Protein AF-X1MID1-F1 (afdb_monomer_lite)

pLDDT: mean 94.44, std 7.12, range [42.91, 98.56]

Foldseek 3Di:
DAEDFPPPQLDPVNLLVVLVVVLVVPLLDAEEYEWDDDDDPDPGHIDDVVSLVSSQVSNVVRHLHYAYPPDQDFVRHWHADSPPRHTAWTDGPPDIDGDAADPQCAGNPPRHRRDDD

Structure (mmCIF, N/CA/C/O backbone):
data_AF-X1MID1-F1
#
_entry.id   AF-X1MID1-F1
#
loop_
_atom_site.group_PDB
_atom_site.id
_atom_site.type_symbol
_atom_site.label_atom_id
_atom_site.label_alt_id
_atom_site.label_comp_id
_atom_site.label_asym_id
_atom_site.label_entity_id
_atom_site.label_seq_id
_atom_site.pdbx_PDB_ins_code
_atom_site.Cartn_x
_atom_site.Cartn_y
_atom_site.Cartn_z
_atom_site.occupancy
_atom_site.B_iso_or_equiv
_atom_site.auth_seq_id
_atom_site.auth_comp_id
_atom_site.auth_asym_id
_atom_site.auth_atom_id
_atom_site.pdbx_PDB_model_num
ATOM 1 N N . THR A 1 1 ? 8.766 -0.268 3.692 1.00 94.06 1 THR A N 1
ATOM 2 C CA . THR A 1 1 ? 8.713 0.202 2.290 1.00 94.06 1 THR A CA 1
ATOM 3 C C . THR A 1 1 ? 9.323 -0.839 1.385 1.00 94.06 1 THR A C 1
ATOM 5 O O . THR A 1 1 ? 10.327 -1.419 1.770 1.00 94.06 1 THR A O 1
ATOM 8 N N . ASN A 1 2 ? 8.741 -1.056 0.209 1.00 97.38 2 ASN A N 1
ATOM 9 C CA . ASN A 1 2 ? 9.242 -1.931 -0.845 1.00 97.38 2 ASN A CA 1
ATOM 10 C C . ASN A 1 2 ? 9.371 -1.116 -2.149 1.00 97.38 2 ASN A C 1
ATOM 12 O O . ASN A 1 2 ? 8.435 -0.425 -2.550 1.00 97.38 2 A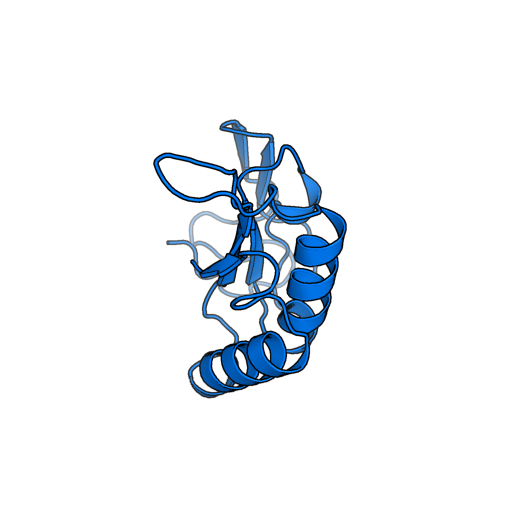SN A O 1
ATOM 16 N N . LEU A 1 3 ? 10.558 -1.121 -2.757 1.00 97.69 3 LEU A N 1
ATOM 17 C CA . LEU A 1 3 ? 10.821 -0.478 -4.046 1.00 97.69 3 LEU A CA 1
ATOM 18 C C . LEU A 1 3 ? 10.507 -1.492 -5.148 1.00 97.69 3 LEU A C 1
ATOM 20 O O . LEU A 1 3 ? 11.142 -2.543 -5.180 1.00 97.69 3 LEU A O 1
ATOM 24 N N . ILE A 1 4 ? 9.561 -1.179 -6.032 1.00 98.25 4 ILE A N 1
ATOM 25 C CA . ILE A 1 4 ? 9.169 -2.081 -7.123 1.00 98.25 4 ILE A CA 1
ATOM 26 C C . ILE A 1 4 ? 10.029 -1.774 -8.343 1.00 98.25 4 ILE A C 1
ATOM 28 O O . ILE A 1 4 ? 9.978 -0.650 -8.837 1.00 98.25 4 ILE A O 1
ATOM 32 N N . ILE A 1 5 ? 10.784 -2.750 -8.838 1.00 97.94 5 ILE A N 1
ATOM 33 C CA . ILE A 1 5 ? 11.696 -2.649 -9.978 1.00 97.94 5 ILE A CA 1
ATOM 34 C C . ILE A 1 5 ? 11.223 -3.620 -11.073 1.00 97.94 5 ILE A C 1
ATOM 36 O O . ILE A 1 5 ? 11.121 -4.821 -10.805 1.00 97.94 5 ILE A O 1
ATOM 40 N N . PRO A 1 6 ? 10.962 -3.134 -12.303 1.00 97.88 6 PRO A N 1
ATOM 41 C CA . PRO A 1 6 ? 10.461 -3.975 -13.385 1.00 97.88 6 PRO A CA 1
ATOM 42 C C . PRO A 1 6 ? 11.355 -5.174 -13.696 1.00 97.88 6 PRO A C 1
ATOM 44 O O . PRO A 1 6 ? 12.566 -5.022 -13.867 1.00 97.88 6 PRO A O 1
ATOM 47 N N . GLY A 1 7 ? 10.744 -6.353 -13.801 1.00 96.81 7 GLY A N 1
ATOM 48 C CA . GLY A 1 7 ? 11.410 -7.612 -14.124 1.00 96.81 7 GLY A CA 1
ATOM 49 C C . GLY A 1 7 ? 12.254 -8.205 -12.994 1.00 96.81 7 GLY A C 1
ATOM 50 O O . GLY A 1 7 ? 12.855 -9.254 -13.211 1.00 96.81 7 GLY A O 1
ATOM 51 N N . LEU A 1 8 ? 12.325 -7.558 -11.823 1.00 97.12 8 LEU A N 1
ATOM 52 C CA . LEU A 1 8 ? 13.073 -8.064 -10.668 1.00 97.12 8 LEU A CA 1
ATOM 53 C C . LEU A 1 8 ? 12.162 -8.485 -9.521 1.00 97.12 8 LEU A C 1
ATOM 55 O O . LEU A 1 8 ? 12.356 -9.574 -9.004 1.00 97.12 8 LEU A O 1
ATOM 59 N N . ASN A 1 9 ? 11.222 -7.624 -9.118 1.00 97.50 9 ASN A N 1
ATOM 60 C CA . ASN A 1 9 ? 10.335 -7.892 -7.981 1.00 97.50 9 ASN A CA 1
ATOM 61 C C . ASN A 1 9 ? 8.892 -7.397 -8.172 1.00 97.50 9 ASN A C 1
ATOM 63 O O . ASN A 1 9 ? 8.179 -7.112 -7.208 1.00 97.50 9 ASN A O 1
ATOM 67 N N . ASP A 1 10 ? 8.467 -7.238 -9.426 1.00 97.94 10 ASP A N 1
ATOM 68 C CA . ASP A 1 10 ? 7.147 -6.725 -9.793 1.00 97.94 10 ASP A CA 1
ATOM 69 C C . ASP A 1 10 ? 6.165 -7.810 -10.260 1.00 97.94 10 ASP A C 1
ATOM 71 O O . ASP A 1 10 ? 5.074 -7.495 -10.744 1.00 97.94 10 ASP A O 1
ATOM 75 N N . SER A 1 11 ? 6.532 -9.086 -10.102 1.00 98.19 11 SER A N 1
ATOM 76 C CA . SER A 1 11 ? 5.645 -10.201 -10.420 1.00 98.19 11 SER A CA 1
ATOM 77 C C . SER A 1 11 ? 4.495 -10.299 -9.413 1.00 98.19 11 SER A C 1
ATOM 79 O O . SER A 1 11 ? 4.666 -10.073 -8.213 1.00 98.19 11 SER A O 1
ATOM 81 N N . GLU A 1 12 ? 3.300 -10.673 -9.882 1.00 97.81 12 GLU A N 1
ATOM 82 C CA . GLU A 1 12 ? 2.148 -10.849 -8.987 1.00 97.81 12 GLU A CA 1
ATOM 83 C C . GLU A 1 12 ? 2.401 -11.929 -7.930 1.00 97.81 12 GLU A C 1
ATOM 85 O O . GLU A 1 12 ? 1.941 -11.786 -6.798 1.00 97.81 12 GLU A O 1
ATOM 90 N N . GLN A 1 13 ? 3.139 -12.989 -8.275 1.00 98.19 13 GLN A N 1
ATOM 91 C CA . GLN A 1 13 ? 3.494 -14.055 -7.340 1.00 98.19 13 GLN A CA 1
ATOM 92 C C . GLN A 1 13 ? 4.324 -13.510 -6.174 1.00 98.19 13 GLN A C 1
ATOM 94 O O . GLN A 1 13 ? 3.935 -13.667 -5.021 1.00 98.19 13 GLN A O 1
ATOM 99 N N . GLU A 1 14 ? 5.420 -12.817 -6.467 1.00 98.19 14 GLU A N 1
ATOM 100 C CA . GLU A 1 14 ? 6.337 -12.310 -5.445 1.00 98.19 14 GLU A CA 1
ATOM 101 C C . GLU A 1 14 ? 5.682 -11.236 -4.568 1.00 98.19 14 GLU A C 1
ATOM 103 O O . GLU A 1 14 ? 5.856 -11.218 -3.348 1.00 98.19 14 GLU A O 1
ATOM 108 N N . ILE A 1 15 ? 4.839 -10.384 -5.165 1.00 98.50 15 ILE A N 1
ATOM 109 C CA . ILE A 1 15 ? 4.030 -9.422 -4.410 1.00 98.50 15 ILE A CA 1
ATOM 110 C C . ILE A 1 15 ? 3.071 -10.159 -3.467 1.00 98.50 15 ILE A C 1
ATOM 112 O O . ILE A 1 15 ? 2.952 -9.766 -2.305 1.00 98.50 15 ILE A O 1
ATOM 116 N N . ASN A 1 16 ? 2.390 -11.214 -3.929 1.00 98.50 16 ASN A N 1
ATOM 117 C CA . ASN A 1 16 ? 1.495 -11.996 -3.074 1.00 98.50 16 ASN A CA 1
ATOM 118 C C . ASN A 1 16 ? 2.252 -12.658 -1.922 1.00 98.50 16 ASN A C 1
ATOM 120 O O . ASN A 1 16 ? 1.822 -12.506 -0.783 1.00 98.50 16 ASN A O 1
ATOM 124 N N . GLU A 1 17 ? 3.381 -13.312 -2.196 1.00 98.50 17 GLU A N 1
ATOM 125 C CA . GLU A 1 17 ? 4.214 -13.967 -1.182 1.00 98.50 17 GLU A CA 1
ATOM 126 C C . GLU A 1 17 ? 4.687 -12.972 -0.111 1.00 98.50 17 GLU A C 1
ATOM 128 O O . GLU A 1 17 ? 4.538 -13.223 1.089 1.00 98.50 17 GLU A O 1
ATOM 133 N N . MET A 1 18 ? 5.174 -11.796 -0.526 1.00 98.44 18 MET A N 1
ATOM 134 C CA . MET A 1 18 ? 5.578 -10.735 0.398 1.00 98.44 18 MET A CA 1
ATOM 135 C C . MET A 1 18 ? 4.395 -10.237 1.241 1.00 98.44 18 MET A C 1
ATOM 137 O O . MET A 1 18 ? 4.519 -10.078 2.457 1.00 98.44 18 MET A O 1
ATOM 141 N N . VAL A 1 19 ? 3.246 -9.967 0.615 1.00 98.50 19 VAL A N 1
ATOM 142 C CA . VAL A 1 19 ? 2.051 -9.472 1.314 1.00 98.50 19 VAL A CA 1
ATOM 143 C C . VAL A 1 19 ? 1.509 -10.524 2.280 1.00 98.50 19 VAL A C 1
ATOM 145 O O . VAL A 1 19 ? 1.121 -10.168 3.392 1.00 98.50 19 VAL A O 1
ATOM 148 N N . ASP A 1 20 ? 1.491 -11.799 1.890 1.00 98.56 20 ASP A N 1
ATOM 149 C CA . ASP A 1 20 ? 1.060 -12.906 2.743 1.00 98.56 20 ASP A CA 1
ATOM 150 C C . ASP A 1 20 ? 1.925 -12.992 3.989 1.00 98.56 20 ASP A C 1
ATOM 152 O O . ASP A 1 20 ? 1.395 -12.976 5.104 1.00 98.56 20 ASP A O 1
ATOM 156 N N . TRP A 1 21 ? 3.246 -12.955 3.811 1.00 98.44 21 TRP A N 1
ATOM 157 C CA . TRP A 1 21 ? 4.183 -12.936 4.922 1.00 98.44 21 TRP A CA 1
ATOM 158 C C . TRP A 1 21 ? 3.944 -11.744 5.861 1.00 98.44 21 TRP A C 1
ATOM 160 O O . TRP A 1 21 ? 3.771 -11.951 7.062 1.00 98.44 21 TRP A O 1
ATOM 170 N N . ILE A 1 22 ? 3.829 -10.513 5.345 1.00 98.19 22 ILE A N 1
ATOM 171 C CA . ILE A 1 22 ? 3.568 -9.322 6.180 1.00 98.19 22 ILE A CA 1
ATOM 172 C C . ILE A 1 22 ? 2.230 -9.455 6.918 1.00 98.19 22 ILE A C 1
ATOM 174 O O . ILE A 1 22 ? 2.149 -9.199 8.121 1.00 98.19 22 ILE A O 1
ATOM 178 N N . SER A 1 23 ? 1.178 -9.878 6.215 1.00 97.81 23 SER A N 1
ATOM 179 C CA . SER A 1 23 ? -0.165 -9.998 6.788 1.00 97.81 23 SER A CA 1
ATOM 180 C C . SER A 1 23 ? -0.257 -11.077 7.869 1.00 97.81 23 SER A C 1
ATOM 182 O O . SER A 1 23 ? -1.064 -10.937 8.790 1.00 97.81 23 SER A O 1
ATOM 184 N N . SER A 1 24 ? 0.596 -12.107 7.794 1.00 98.25 24 SER A N 1
ATOM 185 C CA . SER A 1 24 ? 0.721 -13.140 8.825 1.00 98.25 24 SER A CA 1
ATOM 186 C C . SER A 1 24 ? 1.283 -12.599 10.144 1.00 98.25 24 SER A C 1
ATOM 188 O O . SER A 1 24 ? 0.950 -13.121 11.204 1.00 98.25 24 SER A O 1
ATOM 190 N N . LEU A 1 25 ? 2.089 -11.530 10.089 1.00 97.75 25 LEU A N 1
ATOM 191 C CA . LEU A 1 25 ? 2.652 -10.879 11.273 1.00 97.75 25 LEU A CA 1
ATOM 192 C C . LEU A 1 25 ? 1.631 -9.935 11.910 1.00 97.75 25 LEU A C 1
ATOM 194 O O . LEU A 1 25 ? 1.407 -9.980 13.117 1.00 97.75 25 LEU A O 1
ATOM 198 N N . SER A 1 26 ? 1.020 -9.065 11.103 1.00 96.00 26 SER A N 1
ATOM 199 C CA . SER A 1 26 ? -0.129 -8.249 11.499 1.00 96.00 26 SER A CA 1
ATOM 200 C C . SER A 1 26 ? -0.706 -7.495 10.300 1.00 96.00 26 SER A C 1
ATOM 202 O O . SER A 1 26 ? 0.017 -6.894 9.506 1.00 96.00 26 SER A O 1
ATOM 204 N N . LYS A 1 27 ? -2.041 -7.430 10.225 1.00 94.94 27 LYS A N 1
ATOM 205 C CA . LYS A 1 27 ? -2.768 -6.644 9.211 1.00 94.94 27 LYS A CA 1
ATOM 206 C C . LYS A 1 27 ? -2.664 -5.128 9.419 1.00 94.94 27 LYS A C 1
ATOM 208 O O . LYS A 1 27 ? -3.057 -4.370 8.529 1.00 94.94 27 LYS A O 1
ATOM 213 N N . ASP A 1 28 ? -2.174 -4.693 10.581 1.00 93.81 28 ASP A N 1
ATOM 214 C CA . ASP A 1 28 ? -1.993 -3.281 10.935 1.00 93.81 28 ASP A CA 1
ATOM 215 C C . ASP A 1 28 ? -0.643 -2.715 10.469 1.00 93.81 28 ASP A C 1
ATOM 217 O O . ASP A 1 28 ? -0.451 -1.501 10.520 1.00 93.81 28 ASP A O 1
ATOM 221 N N . ILE A 1 29 ? 0.285 -3.561 10.001 1.00 94.94 29 ILE A N 1
ATOM 222 C CA 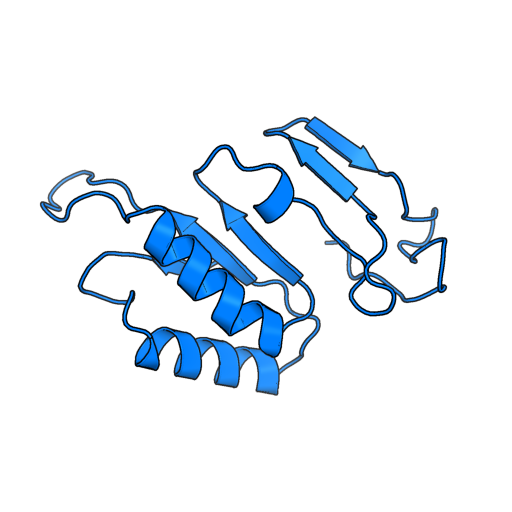. ILE A 1 29 ? 1.583 -3.113 9.483 1.00 94.94 29 ILE A CA 1
ATOM 223 C C . ILE A 1 29 ? 1.354 -2.305 8.195 1.00 94.94 29 ILE A C 1
ATOM 225 O O . ILE A 1 29 ? 0.812 -2.845 7.226 1.00 94.94 29 ILE A O 1
ATOM 229 N N . PRO A 1 30 ? 1.773 -1.026 8.140 1.00 94.69 30 PRO A N 1
ATOM 230 C CA . PRO A 1 30 ? 1.637 -0.233 6.931 1.00 94.69 30 PRO A CA 1
ATOM 231 C C . PRO A 1 30 ? 2.653 -0.671 5.873 1.00 94.69 30 PRO A C 1
ATOM 233 O O . PRO A 1 30 ? 3.854 -0.775 6.139 1.00 94.69 30 PRO A O 1
ATOM 236 N N . LEU A 1 31 ? 2.183 -0.859 4.641 1.00 97.12 31 LEU A N 1
ATOM 237 C CA . LEU A 1 31 ? 3.034 -1.162 3.494 1.00 97.12 31 LEU A CA 1
ATOM 238 C C . LEU A 1 31 ? 3.071 0.020 2.523 1.00 97.12 31 LEU A C 1
ATOM 240 O O . LEU A 1 31 ? 2.045 0.504 2.059 1.00 97.12 31 LEU A O 1
ATOM 244 N N . HIS A 1 32 ? 4.278 0.468 2.191 1.00 96.94 32 HIS A N 1
ATOM 245 C CA . HIS A 1 32 ? 4.516 1.458 1.142 1.00 96.94 32 HIS A CA 1
ATOM 246 C C . HIS A 1 32 ? 5.182 0.789 -0.054 1.00 96.94 32 HIS A C 1
ATOM 248 O O . HIS A 1 32 ? 6.293 0.274 0.097 1.00 96.94 32 HIS A O 1
ATOM 254 N N . PHE A 1 33 ? 4.554 0.875 -1.224 1.00 98.25 33 PHE A N 1
ATOM 255 C CA . PHE A 1 33 ? 5.193 0.604 -2.508 1.00 98.25 33 PHE A CA 1
ATOM 256 C C . PHE A 1 33 ? 5.786 1.893 -3.062 1.00 98.25 33 PHE A C 1
ATOM 258 O O . PHE A 1 33 ? 5.119 2.924 -3.109 1.00 98.25 33 PHE A O 1
ATOM 265 N N . SER A 1 34 ? 7.046 1.854 -3.472 1.00 97.56 34 SER A N 1
ATOM 266 C CA . SER A 1 34 ? 7.743 3.010 -4.023 1.00 97.56 34 SER A CA 1
ATOM 267 C C . SER A 1 34 ? 8.067 2.790 -5.493 1.00 97.56 34 SER A C 1
ATOM 269 O O . SER A 1 34 ? 8.556 1.724 -5.875 1.00 97.56 34 SER A O 1
ATOM 271 N N . ARG A 1 35 ? 7.810 3.811 -6.314 1.00 97.81 35 ARG A N 1
ATOM 272 C CA . ARG A 1 35 ? 8.184 3.818 -7.728 1.00 97.81 35 ARG A CA 1
ATOM 273 C C . ARG A 1 35 ? 9.699 3.890 -7.892 1.00 97.81 35 ARG A C 1
ATOM 275 O O . ARG A 1 35 ? 10.342 4.799 -7.359 1.00 97.81 35 ARG A O 1
ATOM 282 N N . TYR A 1 36 ? 10.238 2.975 -8.689 1.00 97.94 36 TYR A N 1
ATOM 283 C CA . TYR A 1 36 ? 11.612 3.035 -9.160 1.00 97.94 36 TYR A CA 1
ATOM 284 C C . TYR A 1 36 ? 11.749 3.949 -10.385 1.00 97.94 36 TYR A C 1
ATOM 286 O O . TYR A 1 36 ? 10.868 4.015 -11.247 1.00 97.94 36 TYR A O 1
ATOM 294 N N . PHE A 1 37 ? 12.896 4.621 -10.464 1.00 96.94 37 PHE A N 1
ATOM 295 C CA . PHE A 1 37 ? 13.359 5.378 -11.620 1.00 96.94 37 PHE A CA 1
ATOM 296 C C . PHE A 1 37 ? 14.767 4.910 -11.980 1.00 96.94 37 PHE A C 1
ATOM 298 O O . PHE A 1 37 ? 15.584 4.701 -11.083 1.00 96.94 37 PHE A O 1
ATOM 305 N N . SER A 1 38 ? 15.051 4.791 -13.279 1.00 93.94 38 SER A N 1
ATOM 306 C CA . SER A 1 38 ? 16.389 4.457 -13.776 1.00 93.94 38 SER A CA 1
ATOM 307 C C . SER A 1 38 ? 17.413 5.429 -13.199 1.00 93.94 38 SER A C 1
ATOM 309 O O . SER A 1 38 ? 17.282 6.644 -13.357 1.00 93.94 38 SER A O 1
ATOM 311 N N . CYS A 1 39 ? 18.426 4.907 -12.515 1.00 90.88 39 CYS A N 1
ATOM 312 C CA . CYS A 1 39 ? 19.487 5.718 -11.939 1.00 90.88 39 CYS A CA 1
ATOM 313 C C . CYS A 1 39 ? 20.823 4.971 -11.938 1.00 90.88 39 CYS A C 1
ATOM 315 O O . CYS A 1 39 ? 20.881 3.738 -11.928 1.00 90.88 39 CYS A O 1
ATOM 317 N N . TYR A 1 40 ? 21.910 5.745 -11.930 1.00 90.56 40 TYR A N 1
ATOM 318 C CA . TYR A 1 40 ? 23.281 5.243 -11.895 1.00 90.56 40 TYR A CA 1
ATOM 319 C C . TYR A 1 40 ? 23.602 4.276 -13.053 1.00 90.56 40 TYR A C 1
ATOM 321 O O . TYR A 1 40 ? 23.579 4.688 -14.207 1.00 90.56 40 TYR A O 1
ATOM 329 N N . LYS A 1 41 ? 23.935 3.014 -12.754 1.00 93.50 41 LYS A N 1
ATOM 330 C CA . LYS A 1 41 ? 24.340 1.976 -13.721 1.00 93.50 41 LYS A CA 1
ATOM 331 C C . LYS A 1 41 ? 23.198 1.032 -14.119 1.00 93.50 41 LYS A C 1
ATOM 333 O O . LYS A 1 41 ? 23.444 0.015 -14.761 1.00 93.50 41 LYS A O 1
ATOM 338 N N . MET A 1 42 ? 21.970 1.322 -13.696 1.00 94.50 42 MET A N 1
ATOM 339 C CA . MET A 1 42 ? 20.805 0.505 -14.026 1.00 94.50 42 MET A CA 1
ATOM 340 C C . MET A 1 42 ? 20.155 1.010 -15.315 1.00 94.50 42 MET A C 1
ATOM 342 O O . MET A 1 42 ? 19.873 2.200 -15.431 1.00 94.50 42 MET A O 1
ATOM 346 N N . ASN A 1 43 ? 19.872 0.082 -16.233 1.00 94.75 43 ASN A N 1
ATOM 347 C CA . ASN A 1 43 ? 19.235 0.351 -17.531 1.00 94.75 43 ASN A CA 1
ATOM 348 C C . ASN A 1 43 ? 17.765 -0.111 -17.584 1.00 94.75 43 ASN A C 1
ATOM 350 O O . ASN A 1 43 ? 17.168 -0.185 -18.656 1.00 94.75 43 ASN A O 1
ATOM 354 N N . ILE A 1 44 ? 17.187 -0.469 -16.434 1.00 96.69 44 ILE A N 1
ATOM 355 C CA . ILE A 1 44 ? 15.777 -0.849 -16.328 1.00 96.69 44 ILE A CA 1
ATOM 356 C C . ILE A 1 44 ? 14.943 0.434 -16.365 1.00 96.69 44 ILE A C 1
ATOM 358 O O . ILE A 1 44 ? 15.237 1.402 -15.665 1.00 96.69 44 ILE A O 1
ATOM 362 N N . SER A 1 45 ?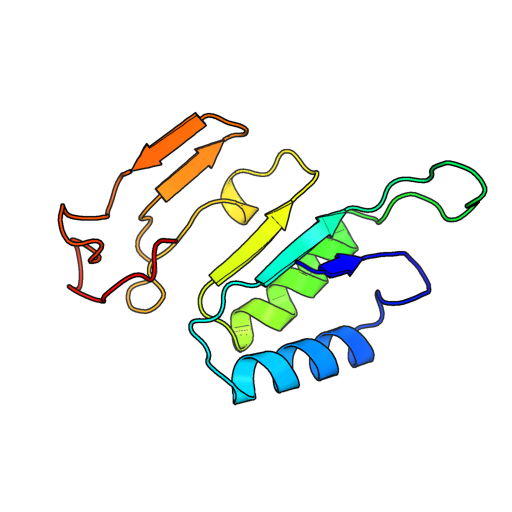 13.893 0.451 -17.184 1.00 96.62 45 SER A N 1
ATOM 363 C CA . SER A 1 45 ? 12.983 1.598 -17.252 1.00 96.62 45 SER A CA 1
ATOM 364 C C . SER A 1 45 ? 12.279 1.842 -15.913 1.00 96.62 45 SER A C 1
ATOM 366 O O . SER A 1 45 ? 12.125 0.939 -15.094 1.00 96.62 45 SER A O 1
ATOM 368 N N . ALA A 1 46 ? 11.825 3.077 -15.687 1.00 97.69 46 ALA A N 1
ATOM 369 C CA . ALA A 1 46 ? 11.044 3.402 -14.496 1.00 97.69 46 ALA A CA 1
ATOM 370 C C . ALA A 1 46 ? 9.799 2.506 -14.386 1.00 97.69 46 ALA A C 1
ATOM 372 O O . ALA A 1 46 ? 9.170 2.181 -15.396 1.00 97.69 46 ALA A O 1
ATOM 373 N N . THR A 1 47 ? 9.400 2.169 -13.160 1.00 98.25 47 THR A N 1
ATOM 374 C CA . THR A 1 47 ? 8.233 1.308 -12.928 1.00 98.25 47 THR A CA 1
ATOM 375 C C . THR A 1 47 ? 6.982 1.953 -13.507 1.00 98.25 47 THR A C 1
ATOM 377 O O . THR A 1 47 ? 6.711 3.127 -13.201 1.00 98.25 47 THR A O 1
ATOM 380 N N . PRO A 1 48 ? 6.199 1.230 -14.323 1.00 97.69 48 PRO A N 1
ATOM 381 C CA . PRO A 1 48 ? 4.892 1.699 -14.749 1.00 97.69 48 PRO A CA 1
ATOM 382 C C . PRO A 1 48 ? 3.999 1.965 -13.535 1.00 97.69 48 PRO A C 1
ATOM 384 O O . PRO A 1 48 ? 3.960 1.180 -12.589 1.00 97.69 48 PRO A O 1
ATOM 387 N N . ILE A 1 49 ? 3.248 3.067 -13.562 1.00 97.38 49 ILE A N 1
ATOM 388 C CA . ILE A 1 49 ? 2.341 3.418 -12.457 1.00 97.38 49 ILE A CA 1
ATOM 389 C C . ILE A 1 49 ? 1.268 2.330 -12.277 1.00 97.38 49 ILE A C 1
ATOM 391 O O . ILE A 1 49 ? 0.937 1.966 -11.154 1.00 97.38 49 ILE A O 1
ATOM 395 N N . SER A 1 50 ? 0.811 1.724 -13.377 1.00 97.62 50 SER A N 1
ATOM 396 C CA . SER A 1 50 ? -0.120 0.591 -13.361 1.00 97.62 50 SER A CA 1
ATOM 397 C C . SER A 1 50 ? 0.388 -0.601 -12.548 1.00 97.62 50 SER A C 1
ATOM 399 O O . SER A 1 50 ? -0.408 -1.279 -11.907 1.00 97.62 50 SER A O 1
ATOM 401 N N . THR A 1 51 ? 1.699 -0.860 -12.542 1.00 98.12 51 THR A N 1
ATOM 402 C CA . THR A 1 51 ? 2.300 -1.936 -11.740 1.00 98.12 51 THR A CA 1
ATOM 403 C C . THR A 1 51 ? 2.178 -1.636 -10.246 1.00 98.12 51 THR A C 1
ATOM 405 O O . THR A 1 51 ? 1.852 -2.523 -9.463 1.00 98.12 51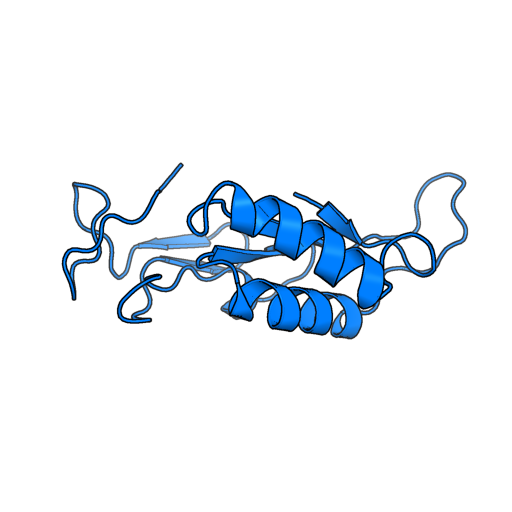 THR A O 1
ATOM 408 N N . LEU A 1 52 ? 2.354 -0.372 -9.846 1.00 98.25 52 LEU A N 1
ATOM 409 C CA . LEU A 1 52 ? 2.174 0.051 -8.454 1.00 98.25 52 LEU A CA 1
ATOM 410 C C . LEU A 1 52 ? 0.713 -0.056 -8.009 1.00 98.25 52 LEU A C 1
ATOM 412 O O . LEU A 1 52 ? 0.455 -0.481 -6.885 1.00 98.25 52 LEU A O 1
ATOM 416 N N . TYR A 1 53 ? -0.237 0.299 -8.880 1.00 97.50 53 TYR A N 1
ATOM 417 C CA . TYR A 1 53 ? -1.662 0.132 -8.589 1.00 97.50 53 TYR A CA 1
ATOM 418 C C . TYR A 1 53 ? -2.035 -1.336 -8.412 1.00 97.50 53 TYR A C 1
ATOM 420 O O . TYR A 1 53 ? -2.633 -1.680 -7.399 1.00 97.50 53 TYR A O 1
ATOM 428 N N . LYS A 1 54 ? -1.567 -2.225 -9.295 1.00 98.06 54 LYS A N 1
ATOM 429 C CA . LYS A 1 54 ? -1.756 -3.674 -9.122 1.00 98.06 54 LYS A CA 1
ATOM 430 C C . LYS A 1 54 ? -1.185 -4.180 -7.795 1.00 98.06 54 LYS A C 1
ATOM 432 O O . LYS A 1 54 ? -1.857 -4.921 -7.082 1.00 98.06 54 LYS A O 1
ATOM 437 N N . ALA A 1 55 ? 0.025 -3.750 -7.433 1.00 98.31 55 ALA A N 1
ATOM 438 C CA . ALA A 1 55 ? 0.640 -4.118 -6.159 1.00 98.31 55 ALA A CA 1
ATOM 439 C C . ALA A 1 55 ? -0.193 -3.633 -4.958 1.00 98.31 55 ALA A C 1
ATOM 441 O O . ALA A 1 55 ? -0.431 -4.389 -4.011 1.00 98.31 55 ALA A O 1
ATOM 442 N N . ARG A 1 56 ? -0.690 -2.388 -5.020 1.00 97.88 56 ARG A N 1
ATOM 443 C CA . ARG A 1 56 ? -1.588 -1.813 -4.011 1.00 97.88 56 ARG A CA 1
ATOM 444 C C . ARG A 1 56 ? -2.879 -2.622 -3.892 1.00 97.88 56 ARG A C 1
ATOM 446 O O . ARG A 1 56 ? -3.241 -2.981 -2.775 1.00 97.88 56 ARG A O 1
ATOM 453 N N . ASP A 1 57 ? -3.522 -2.957 -5.006 1.00 97.69 57 ASP A N 1
ATOM 454 C CA . ASP A 1 57 ? -4.784 -3.706 -5.032 1.00 97.69 57 ASP A CA 1
ATOM 455 C C . ASP A 1 57 ? -4.634 -5.111 -4.436 1.00 97.69 57 ASP A C 1
ATOM 457 O O . ASP A 1 57 ? -5.514 -5.584 -3.714 1.00 97.69 57 ASP A O 1
ATOM 461 N N . ILE A 1 58 ? -3.512 -5.788 -4.701 1.00 98.19 58 ILE A N 1
ATOM 462 C CA . ILE A 1 58 ? -3.188 -7.082 -4.083 1.00 98.19 58 ILE A CA 1
ATOM 463 C C . ILE A 1 58 ? -3.040 -6.915 -2.567 1.00 98.19 58 ILE A C 1
ATOM 465 O O . ILE A 1 58 ? -3.668 -7.642 -1.794 1.00 98.19 58 ILE A O 1
ATOM 469 N N . ALA A 1 59 ? -2.248 -5.936 -2.131 1.00 98.06 59 ALA A N 1
ATOM 470 C CA . ALA A 1 59 ? -1.951 -5.730 -0.720 1.00 98.06 59 ALA A CA 1
ATOM 471 C C . ALA A 1 59 ? -3.167 -5.271 0.100 1.00 98.06 59 ALA A C 1
ATOM 473 O O . ALA A 1 59 ? -3.350 -5.732 1.227 1.00 98.06 59 ALA A O 1
ATOM 474 N N . GLN A 1 60 ? -4.036 -4.417 -0.451 1.00 96.44 60 GLN A N 1
ATOM 475 C CA . GLN A 1 60 ? -5.225 -3.898 0.244 1.00 96.44 60 GLN A CA 1
ATOM 476 C C . GLN A 1 60 ? -6.262 -4.978 0.578 1.00 96.44 60 GLN A C 1
ATOM 478 O O . GLN A 1 60 ? -7.088 -4.784 1.469 1.00 96.44 60 GLN A O 1
ATOM 483 N N . LYS A 1 61 ? -6.202 -6.140 -0.083 1.00 96.94 61 LYS A N 1
ATOM 484 C CA . LYS A 1 61 ? -7.034 -7.303 0.263 1.00 96.94 61 LYS A CA 1
ATOM 485 C C . LYS A 1 61 ? -6.622 -7.945 1.591 1.00 96.94 61 LYS A C 1
ATOM 487 O O . LYS A 1 61 ? -7.426 -8.651 2.194 1.00 96.94 61 LYS A O 1
ATOM 492 N N . LYS A 1 62 ? -5.379 -7.731 2.039 1.00 97.50 62 LYS A N 1
ATOM 493 C CA . LYS A 1 62 ? -4.777 -8.432 3.188 1.00 97.50 62 LYS A CA 1
ATOM 494 C C . LYS A 1 62 ? -4.296 -7.483 4.294 1.00 97.50 62 LYS A C 1
ATOM 496 O O . LYS A 1 62 ? -4.284 -7.877 5.458 1.00 97.50 62 LYS A O 1
ATOM 501 N N . LEU A 1 63 ? -3.961 -6.236 3.958 1.00 96.81 63 LEU A N 1
ATOM 502 C CA . LEU A 1 63 ? -3.448 -5.209 4.871 1.00 96.81 63 LEU A CA 1
ATOM 503 C C . LEU A 1 63 ? -4.396 -4.007 4.949 1.00 96.81 63 LEU A C 1
ATOM 505 O O . LEU A 1 63 ? -5.004 -3.612 3.955 1.00 96.81 63 LEU A O 1
ATOM 509 N N . LYS A 1 64 ? -4.500 -3.389 6.133 1.00 94.81 64 LYS A N 1
ATOM 510 C CA . LYS A 1 64 ? -5.387 -2.232 6.350 1.00 94.81 64 LYS A CA 1
ATOM 511 C C . LYS A 1 64 ? -4.845 -0.936 5.737 1.00 94.81 64 LYS A C 1
ATOM 513 O O . LYS A 1 64 ? -5.637 -0.090 5.327 1.00 94.81 64 LYS A O 1
ATOM 518 N N . TYR A 1 65 ? -3.520 -0.779 5.685 1.00 95.50 65 TYR A N 1
ATOM 519 C CA . TYR A 1 65 ? -2.856 0.464 5.289 1.00 95.50 65 TYR A CA 1
ATOM 520 C C . TYR A 1 65 ? -1.814 0.193 4.206 1.00 95.50 65 TYR A C 1
ATOM 522 O O . TYR A 1 65 ? -0.748 -0.361 4.475 1.00 95.50 65 TYR A O 1
ATOM 530 N N . VAL A 1 66 ? -2.127 0.593 2.975 1.00 96.75 66 VAL A N 1
ATOM 531 C CA . VAL A 1 66 ? -1.254 0.396 1.815 1.00 96.75 66 VAL A CA 1
ATOM 532 C C . VAL A 1 66 ? -1.175 1.685 1.019 1.00 96.75 66 VAL A C 1
ATOM 534 O O . VAL A 1 66 ? -2.208 2.255 0.657 1.00 96.75 66 VAL A O 1
ATOM 537 N N . TYR A 1 67 ? 0.047 2.108 0.721 1.00 96.50 67 TYR A N 1
ATOM 538 C CA . TYR A 1 67 ? 0.322 3.390 0.093 1.00 96.50 67 TYR A CA 1
ATOM 539 C C . TYR A 1 67 ? 1.242 3.254 -1.118 1.00 96.50 67 TYR A C 1
ATOM 541 O O . TYR A 1 67 ? 2.068 2.339 -1.181 1.00 96.50 67 TYR A O 1
ATOM 549 N N . VAL A 1 68 ? 1.143 4.209 -2.046 1.00 96.56 68 VAL A N 1
ATOM 550 C CA . VAL A 1 68 ? 2.041 4.307 -3.206 1.00 96.56 68 VAL A CA 1
ATOM 551 C C . VAL A 1 68 ? 2.784 5.638 -3.189 1.00 96.56 68 VAL A C 1
ATOM 553 O O . VAL A 1 68 ? 2.187 6.709 -3.260 1.00 96.56 68 VAL A O 1
ATOM 556 N N . GLY A 1 69 ? 4.108 5.558 -3.100 1.00 93.81 69 GLY A N 1
ATOM 557 C CA . GLY A 1 69 ? 5.014 6.700 -3.074 1.00 93.81 69 GLY A CA 1
ATOM 558 C C . GLY A 1 69 ? 5.718 6.946 -4.407 1.00 93.81 69 GLY A C 1
ATOM 559 O O . GLY A 1 69 ? 5.611 6.166 -5.356 1.00 93.81 69 GLY A O 1
ATOM 560 N N . ASN A 1 70 ? 6.489 8.037 -4.458 1.00 93.88 70 ASN A N 1
ATOM 561 C CA . ASN A 1 70 ? 7.247 8.468 -5.641 1.00 93.88 70 ASN A CA 1
ATOM 562 C C . ASN A 1 70 ? 6.383 8.735 -6.892 1.00 93.88 70 ASN A C 1
ATOM 564 O O . ASN A 1 70 ? 6.871 8.754 -8.024 1.00 93.88 70 ASN A O 1
ATOM 568 N N . ILE A 1 71 ? 5.095 8.994 -6.673 1.00 93.31 71 ILE A N 1
ATOM 569 C CA . ILE A 1 71 ? 4.137 9.517 -7.644 1.00 93.31 71 ILE A CA 1
ATOM 570 C C . ILE A 1 71 ? 3.302 10.606 -6.965 1.00 93.31 71 ILE A C 1
ATOM 572 O O . ILE A 1 71 ? 3.164 10.619 -5.741 1.00 93.31 71 ILE A O 1
ATOM 576 N N . ARG A 1 72 ? 2.748 11.534 -7.749 1.00 89.62 72 ARG A N 1
ATOM 577 C CA . ARG A 1 72 ? 1.763 12.499 -7.248 1.00 89.62 72 ARG A CA 1
ATOM 578 C C . ARG A 1 72 ? 0.379 11.868 -7.338 1.00 89.62 72 ARG A C 1
ATOM 580 O O . ARG A 1 72 ? -0.281 12.001 -8.360 1.00 89.62 72 ARG A O 1
ATOM 587 N N . ASP A 1 73 ? -0.014 11.168 -6.282 1.00 91.69 73 ASP A N 1
ATOM 588 C CA . ASP A 1 73 ? -1.311 10.501 -6.187 1.00 91.69 73 ASP A CA 1
ATOM 589 C C . ASP A 1 73 ? -1.889 10.702 -4.783 1.00 91.69 73 ASP A C 1
ATOM 591 O O . ASP A 1 73 ? -1.340 10.210 -3.798 1.00 91.69 73 ASP A O 1
ATOM 595 N N . GLU A 1 74 ? -2.958 11.487 -4.676 1.00 91.69 74 GLU A N 1
ATOM 596 C CA . GLU A 1 74 ? -3.585 11.790 -3.388 1.00 91.69 74 GLU A CA 1
ATOM 597 C C . GLU A 1 74 ? -4.312 10.572 -2.810 1.00 91.69 74 GLU A C 1
ATOM 599 O O . GLU A 1 74 ? -4.222 10.303 -1.610 1.00 91.69 74 GLU A O 1
ATOM 604 N N . GLU A 1 75 ? -5.003 9.805 -3.649 1.00 91.94 75 GLU A N 1
ATOM 605 C CA . GLU A 1 75 ? -5.815 8.673 -3.209 1.00 91.94 75 GLU A CA 1
ATOM 606 C C . GLU A 1 75 ? -4.928 7.551 -2.663 1.00 91.94 75 GLU A C 1
ATOM 608 O O . GLU A 1 75 ? -5.180 6.996 -1.589 1.00 91.94 75 GLU A O 1
ATOM 613 N N . ALA A 1 76 ? -3.827 7.261 -3.355 1.00 91.88 76 ALA A N 1
ATOM 614 C CA . ALA A 1 76 ? -2.879 6.239 -2.942 1.00 91.88 76 ALA A CA 1
ATOM 615 C C . ALA A 1 76 ? -2.026 6.641 -1.724 1.00 91.88 76 ALA A C 1
ATOM 617 O O . ALA A 1 76 ? -1.361 5.780 -1.155 1.00 91.88 76 ALA A O 1
ATOM 618 N N . ASN A 1 77 ? -2.041 7.910 -1.300 1.00 91.75 77 ASN A N 1
ATOM 619 C CA . ASN A 1 77 ? -1.333 8.400 -0.104 1.00 91.75 77 ASN A CA 1
ATOM 620 C C . ASN A 1 77 ? -2.269 8.774 1.062 1.00 91.75 77 ASN A C 1
ATOM 622 O O . ASN A 1 77 ? -1.814 9.050 2.181 1.00 91.75 77 ASN A O 1
ATOM 626 N N . THR A 1 78 ? -3.579 8.771 0.824 1.00 94.00 78 THR A N 1
ATOM 627 C CA . THR A 1 78 ? -4.604 9.058 1.830 1.00 94.00 78 THR A CA 1
ATOM 628 C C . THR A 1 78 ? -4.782 7.870 2.776 1.00 94.00 78 THR A C 1
ATOM 630 O O . THR A 1 78 ? -4.823 6.712 2.364 1.00 94.00 78 THR A O 1
ATOM 633 N N . THR A 1 79 ? -4.878 8.151 4.078 1.00 94.31 79 THR A N 1
ATOM 634 C CA . THR A 1 79 ? -5.205 7.137 5.089 1.00 94.31 79 THR A CA 1
ATOM 635 C C . THR A 1 79 ? -6.710 7.087 5.285 1.00 94.31 79 THR A C 1
ATOM 637 O O . THR A 1 79 ? -7.323 8.061 5.730 1.00 94.31 79 THR A O 1
ATOM 640 N N . TYR A 1 80 ? -7.270 5.911 5.034 1.00 94.81 80 TYR A N 1
ATOM 641 C CA . TYR A 1 80 ? -8.637 5.552 5.387 1.00 94.81 80 TYR A CA 1
ATOM 642 C C . TYR A 1 80 ? -8.643 4.714 6.663 1.00 94.81 80 TYR A C 1
ATOM 644 O O . TYR A 1 80 ? -7.660 4.042 6.985 1.00 94.81 80 TYR A O 1
ATOM 652 N N . CYS A 1 81 ? -9.750 4.735 7.400 1.00 95.25 81 CYS A N 1
ATOM 653 C CA . CYS A 1 81 ? -9.910 3.883 8.566 1.00 95.25 81 CYS A CA 1
ATOM 654 C C . CYS A 1 81 ? -9.889 2.414 8.145 1.00 95.25 81 CYS A C 1
ATOM 656 O O . CYS A 1 81 ? -10.677 1.992 7.300 1.00 95.25 81 CYS A O 1
ATOM 658 N N . GLY A 1 82 ? -9.035 1.609 8.778 1.00 92.06 82 GLY A N 1
ATOM 659 C CA . GLY A 1 82 ? -8.970 0.178 8.500 1.00 92.06 82 GLY A CA 1
ATOM 660 C C . GLY A 1 82 ? -10.290 -0.563 8.758 1.00 92.06 82 GLY A C 1
ATOM 661 O O . GLY A 1 82 ? -10.555 -1.547 8.068 1.00 92.06 82 GLY A O 1
ATOM 662 N N . ASN A 1 83 ? -11.116 -0.048 9.680 1.00 93.88 83 ASN A N 1
ATOM 663 C CA . ASN A 1 83 ? -12.417 -0.598 10.068 1.00 93.88 83 ASN A CA 1
ATOM 664 C C . ASN A 1 83 ? -13.578 -0.022 9.229 1.00 93.88 83 ASN A C 1
ATOM 666 O O . ASN A 1 83 ? -14.126 -0.725 8.387 1.00 93.88 83 ASN A O 1
ATOM 670 N N . CYS A 1 84 ? -13.925 1.263 9.396 1.00 95.31 84 CYS A N 1
ATOM 671 C CA . CYS A 1 84 ? -15.103 1.858 8.742 1.00 95.31 84 CYS A CA 1
ATOM 672 C C . CYS A 1 84 ? -14.845 2.496 7.368 1.00 95.31 84 CYS A C 1
ATOM 674 O O . CYS A 1 84 ? -15.774 3.021 6.769 1.00 95.31 84 CYS A O 1
ATOM 676 N N . LYS A 1 85 ? -13.600 2.485 6.872 1.00 94.62 85 LYS A N 1
ATOM 677 C CA . LYS A 1 85 ? -13.190 3.064 5.575 1.00 94.62 85 LYS A CA 1
ATOM 678 C C . LYS A 1 85 ? -13.377 4.577 5.414 1.00 94.62 85 LYS A C 1
ATOM 680 O O . LYS A 1 85 ? -13.040 5.104 4.361 1.00 94.62 85 LYS A O 1
ATOM 685 N N . GLU A 1 86 ? -13.790 5.291 6.458 1.00 96.88 86 GLU A N 1
ATOM 686 C CA . GLU A 1 86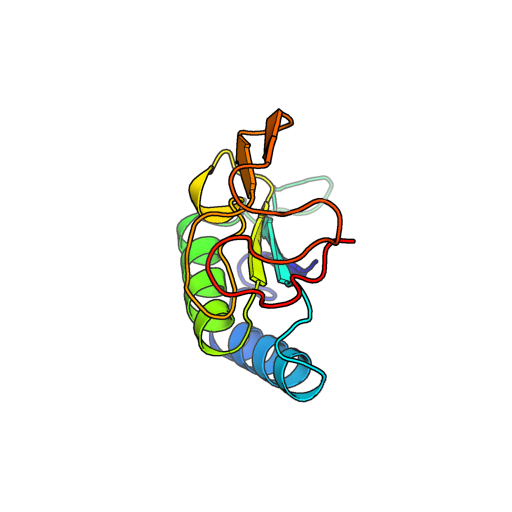 ? -13.836 6.756 6.450 1.00 96.88 86 GLU A CA 1
ATOM 687 C C . GLU A 1 86 ? -12.458 7.382 6.230 1.00 96.88 86 GLU A C 1
ATOM 689 O O . GLU A 1 86 ? -11.438 6.868 6.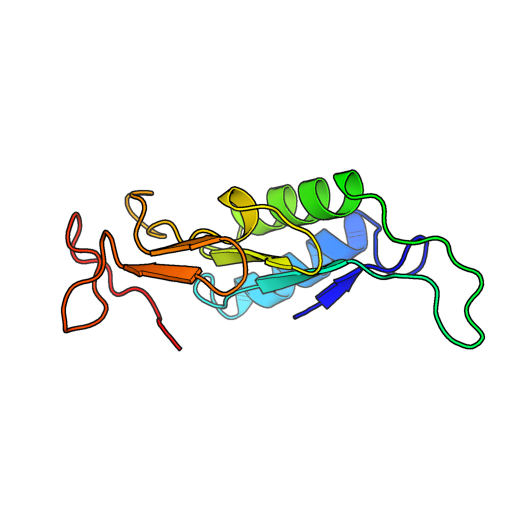702 1.00 96.88 86 GLU A O 1
ATOM 694 N N . LEU A 1 87 ? -12.426 8.526 5.548 1.00 95.69 87 LEU A N 1
ATOM 695 C CA . LEU A 1 87 ? -11.196 9.275 5.309 1.00 95.69 87 LEU A CA 1
ATOM 696 C C . LEU A 1 87 ? -10.696 9.895 6.622 1.00 95.69 87 LEU A C 1
ATOM 698 O O . LEU A 1 87 ? -11.404 10.659 7.284 1.00 95.69 87 LEU A O 1
ATOM 702 N N . LEU A 1 88 ? -9.449 9.589 6.991 1.00 96.00 88 LEU A N 1
ATOM 703 C CA . LEU A 1 88 ? -8.841 10.052 8.241 1.00 96.00 88 LEU A CA 1
ATOM 704 C C . LEU A 1 88 ? -7.778 11.120 8.028 1.00 96.00 88 LEU A C 1
ATOM 706 O O . LEU A 1 88 ? -7.811 12.161 8.684 1.00 96.00 88 LEU A O 1
ATOM 710 N N . ILE A 1 89 ? -6.836 10.863 7.122 1.00 95.19 89 ILE A N 1
ATOM 711 C CA . ILE A 1 89 ? -5.740 11.781 6.811 1.00 95.19 89 ILE A CA 1
ATOM 712 C C . ILE A 1 89 ? -5.629 11.891 5.299 1.00 95.19 89 ILE A C 1
ATOM 714 O O . ILE A 1 89 ? -5.290 10.911 4.636 1.00 95.19 89 ILE A O 1
ATOM 718 N N . ARG A 1 90 ? -5.849 13.092 4.766 1.00 95.12 90 ARG A N 1
ATOM 719 C CA . ARG A 1 90 ? -5.578 13.401 3.360 1.00 95.12 90 ARG A CA 1
ATOM 720 C C . ARG A 1 90 ? -4.127 13.845 3.206 1.00 95.12 90 ARG A C 1
ATOM 722 O O . ARG A 1 90 ? -3.664 14.685 3.982 1.00 95.12 90 ARG A O 1
ATOM 729 N N . ARG A 1 91 ? -3.425 13.301 2.207 1.00 92.38 91 ARG A N 1
ATOM 730 C CA . ARG A 1 91 ? -2.040 13.676 1.887 1.00 92.38 91 ARG A CA 1
ATOM 731 C C . ARG A 1 91 ? -1.907 14.079 0.427 1.00 92.38 91 ARG A C 1
ATOM 733 O O . ARG A 1 91 ? -2.097 13.255 -0.461 1.00 92.38 91 ARG A O 1
ATOM 740 N N . THR A 1 92 ? -1.493 15.320 0.206 1.00 89.62 92 THR A N 1
ATOM 741 C CA . THR A 1 92 ? -1.250 15.882 -1.126 1.00 89.62 92 THR A CA 1
ATOM 742 C C . THR A 1 92 ? 0.186 16.402 -1.164 1.00 89.62 92 THR A C 1
ATOM 744 O O . THR A 1 92 ? 0.482 17.524 -0.746 1.00 89.62 92 THR A O 1
ATOM 747 N N . GLY A 1 93 ? 1.120 15.555 -1.607 1.00 85.38 93 GLY A N 1
ATOM 748 C CA . GLY A 1 93 ? 2.553 15.833 -1.478 1.00 85.38 93 GLY A CA 1
ATOM 749 C C . GLY A 1 93 ? 2.961 15.956 -0.007 1.00 85.38 93 GLY A C 1
ATOM 750 O O . GLY A 1 93 ? 2.725 15.042 0.777 1.00 85.38 93 GLY A O 1
ATOM 751 N N . TYR A 1 94 ? 3.546 17.095 0.371 1.00 86.50 94 TYR A N 1
ATOM 752 C CA . TYR A 1 94 ? 3.923 17.390 1.761 1.00 86.50 94 TYR A CA 1
ATOM 753 C C . TYR A 1 94 ? 2.791 18.002 2.596 1.00 86.50 94 TYR A C 1
ATOM 755 O O . TYR A 1 94 ? 2.959 18.203 3.796 1.00 86.50 94 TYR A O 1
ATOM 763 N N . ASN A 1 95 ? 1.642 18.311 1.987 1.00 91.56 95 ASN A N 1
ATOM 764 C CA . ASN A 1 95 ? 0.491 18.822 2.718 1.00 91.56 95 ASN A CA 1
ATOM 765 C C . ASN A 1 95 ? -0.280 17.658 3.354 1.00 91.56 95 ASN A C 1
ATOM 767 O O . ASN A 1 95 ? -0.761 16.770 2.647 1.00 91.56 95 ASN A O 1
ATOM 771 N N . ILE A 1 96 ? -0.400 17.675 4.681 1.00 92.62 96 ILE A N 1
ATOM 772 C CA . ILE A 1 96 ? -1.083 16.646 5.467 1.00 92.62 96 ILE A CA 1
ATOM 773 C C . ILE A 1 96 ? -2.233 17.307 6.216 1.00 92.62 96 ILE A C 1
ATOM 775 O O . ILE A 1 96 ? -2.023 18.204 7.029 1.00 92.62 96 ILE A O 1
ATOM 779 N N . VAL A 1 97 ? -3.452 16.831 5.970 1.00 95.12 97 VAL A N 1
ATOM 780 C CA . VAL A 1 97 ? -4.658 17.338 6.630 1.00 95.12 97 VAL A CA 1
ATOM 781 C C . VAL A 1 97 ? -5.302 16.208 7.424 1.00 95.12 97 VAL A C 1
ATOM 783 O O . VAL A 1 97 ? -5.765 15.221 6.847 1.00 95.12 97 VAL A O 1
ATOM 786 N N . ASN A 1 98 ? -5.350 16.357 8.750 1.00 94.88 98 ASN A N 1
ATOM 787 C CA . ASN A 1 98 ? -6.137 15.480 9.614 1.00 94.88 98 ASN A CA 1
ATOM 788 C C . ASN A 1 98 ? -7.622 15.856 9.498 1.00 94.88 98 ASN A C 1
ATOM 790 O O . ASN A 1 98 ? -8.014 16.970 9.838 1.00 94.88 98 ASN A O 1
ATOM 794 N N . LEU A 1 99 ? -8.435 14.920 9.017 1.00 95.44 99 LEU A N 1
ATOM 795 C CA . LEU A 1 99 ? -9.875 15.082 8.829 1.00 95.44 99 LEU A CA 1
ATOM 796 C C . LEU A 1 99 ? -10.691 14.174 9.755 1.00 95.44 99 LEU A C 1
ATOM 798 O O . LEU A 1 99 ? -11.861 14.468 10.001 1.00 95.44 99 LEU A O 1
ATOM 802 N N . GLY A 1 100 ? -10.105 13.098 10.290 1.00 94.81 100 GLY A N 1
ATOM 803 C CA . GLY A 1 100 ? -10.852 12.037 10.970 1.00 94.81 100 GLY A CA 1
ATOM 804 C C . GLY A 1 100 ? -10.185 11.393 12.185 1.00 94.81 100 GLY A C 1
ATOM 805 O O . GLY A 1 100 ? -10.805 10.511 12.778 1.00 94.81 100 GLY A O 1
ATOM 806 N N . LEU A 1 101 ? -8.975 11.802 12.576 1.00 94.62 101 LEU A N 1
ATOM 807 C CA . LEU A 1 101 ? -8.334 11.329 13.807 1.00 94.62 101 LEU A CA 1
ATOM 808 C C . LEU A 1 101 ? -8.590 12.277 14.975 1.00 94.62 101 LEU A C 1
ATOM 810 O O . LEU A 1 101 ? -8.403 13.491 14.857 1.00 94.62 101 LEU A O 1
ATOM 814 N N . ASP A 1 102 ? -8.972 11.706 16.113 1.00 93.94 102 ASP A N 1
ATOM 815 C CA . ASP A 1 102 ? -9.055 12.423 17.379 1.00 93.94 102 ASP A CA 1
ATOM 816 C C . ASP A 1 102 ? -7.666 12.655 18.013 1.00 93.94 102 ASP A C 1
ATOM 818 O O . ASP A 1 102 ? -6.628 12.237 17.495 1.00 93.94 102 ASP A O 1
ATOM 822 N N . LYS A 1 103 ? -7.643 13.324 19.174 1.00 88.88 103 LYS A N 1
ATOM 823 C CA . LYS A 1 103 ? -6.404 13.604 19.922 1.00 88.88 103 LYS A CA 1
ATOM 824 C C . LYS A 1 103 ? -5.678 12.343 20.417 1.00 88.88 103 LYS A C 1
ATOM 826 O O . LYS A 1 103 ? -4.508 12.432 20.768 1.00 88.88 103 LYS A O 1
ATOM 831 N N . GLY A 1 104 ? -6.361 11.200 20.485 1.00 88.81 104 GLY A N 1
ATOM 832 C CA . GLY A 1 104 ? -5.818 9.915 20.923 1.00 88.81 104 GLY A CA 1
ATOM 833 C C . GLY A 1 104 ? -5.403 8.993 19.774 1.00 88.81 104 GLY A C 1
ATOM 834 O O . GLY A 1 104 ? -5.090 7.828 20.028 1.00 88.81 104 GLY A O 1
ATOM 835 N N . GLY A 1 105 ? -5.426 9.473 18.525 1.00 90.00 105 GLY A N 1
ATOM 836 C CA . GLY A 1 105 ? -5.107 8.665 17.346 1.00 90.00 105 GLY A CA 1
ATOM 837 C C . GLY A 1 105 ? -6.189 7.640 16.996 1.00 90.00 105 GLY A C 1
ATOM 838 O O . GLY A 1 105 ? -5.906 6.630 16.352 1.00 90.00 105 GLY A O 1
ATOM 839 N N . LYS A 1 106 ? -7.434 7.855 17.427 1.00 94.62 106 LYS A N 1
ATOM 840 C CA . LYS A 1 106 ? -8.568 7.001 17.068 1.00 94.62 106 LYS A CA 1
ATOM 841 C C . LYS A 1 106 ? -9.377 7.629 15.949 1.00 94.62 106 LYS A C 1
ATOM 843 O O . LYS A 1 106 ? -9.471 8.849 15.816 1.00 94.62 106 LYS A O 1
ATOM 848 N N . CYS A 1 107 ? -10.002 6.776 15.151 1.00 96.50 107 CYS A N 1
ATOM 849 C CA . CYS A 1 107 ? -11.000 7.201 14.189 1.00 96.50 107 CYS A CA 1
ATOM 850 C C . CYS A 1 107 ? -12.181 7.850 14.923 1.00 96.50 107 CYS A C 1
ATOM 852 O O . CYS A 1 107 ? -12.868 7.185 15.696 1.00 96.50 107 CYS A O 1
ATOM 854 N N . LYS A 1 108 ? -12.477 9.119 14.628 1.00 96.44 108 LYS A N 1
ATOM 855 C CA . LYS A 1 108 ? -13.602 9.845 15.241 1.00 96.44 108 LYS A CA 1
ATOM 856 C C . LYS A 1 108 ? -14.983 9.280 14.875 1.00 96.44 108 LYS A C 1
ATOM 858 O O . LYS A 1 108 ? -15.965 9.636 15.512 1.00 96.44 108 LYS A O 1
ATOM 863 N N . TYR A 1 109 ? -15.055 8.439 13.840 1.00 96.88 109 TYR A N 1
ATOM 864 C CA . TYR A 1 109 ? -16.306 7.886 13.315 1.00 96.88 109 TYR A CA 1
ATOM 865 C C . TYR A 1 109 ? -16.661 6.517 13.910 1.00 96.88 109 TYR A C 1
ATOM 867 O O . TYR A 1 109 ? -17.833 6.246 14.137 1.00 96.88 109 TYR A O 1
ATOM 875 N N . CYS A 1 110 ? -15.673 5.650 14.168 1.00 96.69 110 CYS A N 1
ATOM 876 C CA . CYS A 1 110 ? -15.918 4.297 14.695 1.00 96.69 110 CYS A CA 1
ATOM 877 C C . CYS A 1 110 ? -15.105 3.937 15.948 1.00 96.69 110 CYS A C 1
ATOM 879 O O . CYS A 1 110 ? -15.262 2.844 16.481 1.00 96.69 110 CYS A O 1
ATOM 881 N N . GLY A 1 111 ? -14.216 4.817 16.413 1.00 95.06 111 GLY A N 1
ATOM 882 C CA . GLY A 1 111 ? -13.396 4.598 17.606 1.00 95.06 111 GLY A CA 1
ATOM 883 C C . GLY A 1 111 ? -12.209 3.645 17.426 1.00 95.06 111 GLY A C 1
ATOM 884 O O . GLY A 1 111 ? -11.438 3.481 18.373 1.00 95.06 111 GLY A O 1
ATOM 885 N N . GLU A 1 112 ? -12.026 3.049 16.239 1.00 94.44 112 GLU A N 1
ATOM 886 C CA . GLU A 1 112 ? -10.880 2.179 15.935 1.00 94.44 112 GLU A CA 1
ATOM 887 C C . GLU A 1 112 ? -9.570 2.927 16.191 1.00 94.44 112 GLU A C 1
ATOM 889 O O . GLU A 1 112 ? -9.385 4.057 15.725 1.00 94.44 112 GLU A O 1
ATOM 894 N N . LYS A 1 113 ? -8.643 2.289 16.913 1.00 91.81 113 LYS A N 1
ATOM 895 C CA . LYS A 1 113 ? -7.296 2.829 17.091 1.00 91.81 113 LYS A CA 1
ATOM 896 C C . LYS A 1 113 ? -6.555 2.722 15.765 1.00 91.81 113 LYS A C 1
ATOM 898 O O . LYS A 1 113 ? -6.305 1.629 15.267 1.00 91.81 113 LYS A O 1
ATOM 903 N N . VAL A 1 114 ? -6.186 3.864 15.205 1.00 89.81 114 VAL A N 1
ATOM 904 C CA . VAL A 1 114 ? -5.433 3.923 13.958 1.00 89.81 114 VAL A CA 1
ATOM 905 C C . VAL A 1 114 ? -3.980 4.053 14.370 1.00 89.81 114 VAL A C 1
ATOM 907 O O . VAL A 1 114 ? -3.613 4.982 15.086 1.00 89.81 114 VAL A O 1
ATOM 910 N N . VAL A 1 115 ? -3.158 3.075 13.996 1.00 69.38 115 VAL A N 1
ATOM 911 C CA . VAL A 1 115 ? -1.724 3.127 14.281 1.00 69.38 115 VAL A CA 1
ATOM 912 C C . VAL A 1 115 ? -1.143 4.296 13.487 1.00 69.38 115 VAL A C 1
ATOM 914 O O . VAL A 1 115 ? -0.890 4.189 12.290 1.00 69.38 115 VAL A O 1
ATOM 917 N N . CYS A 1 116 ? -0.992 5.436 14.150 1.00 54.12 116 CYS A N 1
ATOM 918 C CA . CYS A 1 116 ? -0.203 6.555 13.667 1.00 54.12 116 CYS A CA 1
ATOM 919 C C . CYS A 1 116 ? 1.207 6.396 14.241 1.00 54.12 116 CYS A C 1
ATOM 921 O O . CYS A 1 116 ? 1.364 6.369 15.462 1.00 54.12 116 CYS A O 1
ATOM 923 N N . LEU A 1 117 ? 2.185 6.225 13.345 1.00 42.91 117 LEU A N 1
ATOM 924 C CA . LEU A 1 117 ? 3.610 6.419 13.627 1.00 42.91 117 LEU A CA 1
ATOM 925 C C . LEU A 1 117 ? 3.875 7.875 14.022 1.00 42.91 117 LEU A C 1
ATOM 927 O O . LEU A 1 117 ? 3.226 8.759 13.411 1.00 42.91 117 LEU A O 1
#

Radius of gyration: 15.25 Å; chains: 1; bounding box: 41×33×38 Å

InterPro domains:
  IPR034457 Organic radical-activating enzymes [PTHR30352] (2-76)

Organism: NCBI:txid412755

Sequence (117 aa):
TNLIIPGLNDSEQEINEMVDWISSLSKDIPLHFSRYFSCYKMNISATPISTLYKARDIAQKKLKYVYVGNIRDEEANTTYCGNCKELLIRRTGYNIVNLGLDKGGKCKYCGEKVVCL

Secondary structure (DSSP, 8-state):
-EEE-TTTS--HHHHHHHHHHHHHH-TTS-EEEEE----TT--PPPPPHHHHHHHHHHHHTT-S-EEEESS--SGGGPEEPTTT--EEEEEETTEEEESSB-TTSBBTTT-PBP---